Protein AF-A0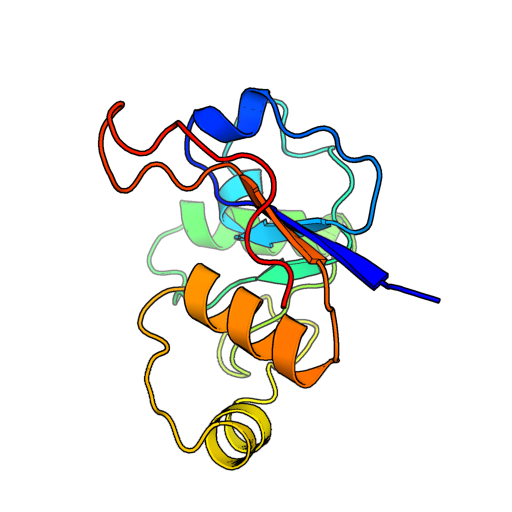A0F8ZIL7-F1 (afdb_monomer)

pLDDT: mean 86.64, std 14.34, range [32.03, 98.38]

Structure (mmCIF, N/CA/C/O backbone):
data_AF-A0A0F8ZIL7-F1
#
_entry.id   AF-A0A0F8ZIL7-F1
#
loop_
_atom_site.group_PDB
_atom_site.id
_atom_site.type_symbol
_atom_site.label_atom_id
_atom_site.label_alt_id
_atom_site.label_comp_id
_atom_site.label_asym_id
_atom_site.label_entity_id
_atom_site.label_seq_id
_atom_site.pdbx_PDB_ins_code
_atom_site.Cartn_x
_atom_site.Cartn_y
_atom_site.Cartn_z
_atom_site.occupancy
_atom_site.B_iso_or_equiv
_atom_site.auth_seq_id
_atom_site.auth_comp_id
_atom_site.auth_asym_id
_atom_site.auth_atom_id
_atom_site.pdbx_PDB_model_num
ATOM 1 N N . MET A 1 1 ? -7.788 -18.245 13.049 1.00 52.94 1 MET A N 1
ATOM 2 C CA . MET A 1 1 ? -8.270 -16.849 13.016 1.00 52.94 1 MET A CA 1
ATOM 3 C C . MET A 1 1 ? -8.317 -16.419 11.564 1.00 52.94 1 MET A C 1
ATOM 5 O O . MET A 1 1 ? -7.296 -16.554 10.899 1.00 52.94 1 MET A O 1
ATOM 9 N N . ASN A 1 2 ? -9.474 -15.980 11.066 1.00 59.09 2 ASN A N 1
ATOM 10 C CA . ASN A 1 2 ? -9.530 -15.280 9.781 1.00 59.09 2 ASN A CA 1
ATOM 11 C C . ASN A 1 2 ? -8.784 -13.954 9.949 1.00 59.09 2 ASN A C 1
ATOM 13 O O . ASN A 1 2 ? -9.025 -13.250 10.926 1.00 59.09 2 ASN A O 1
ATOM 17 N N . ARG A 1 3 ? -7.827 -13.679 9.062 1.00 82.94 3 ARG A N 1
ATOM 18 C CA . ARG A 1 3 ? -7.116 -12.401 9.022 1.00 82.94 3 ARG A CA 1
ATOM 19 C C . ARG A 1 3 ? -7.792 -11.521 7.977 1.00 82.94 3 ARG A C 1
ATOM 21 O O . ARG A 1 3 ? -7.760 -11.865 6.790 1.00 82.94 3 ARG A O 1
ATOM 28 N N . ASP A 1 4 ? -8.401 -10.442 8.446 1.00 92.88 4 ASP A N 1
ATOM 29 C CA . ASP A 1 4 ? -9.044 -9.420 7.624 1.00 92.88 4 ASP A CA 1
ATOM 30 C C . ASP A 1 4 ? -8.042 -8.291 7.382 1.00 92.88 4 ASP A C 1
ATOM 32 O O . ASP A 1 4 ? -7.344 -7.874 8.306 1.00 92.88 4 ASP A O 1
ATOM 36 N N . LEU A 1 5 ? -7.959 -7.803 6.148 1.00 96.44 5 LEU A N 1
ATOM 37 C CA . LEU A 1 5 ? -6.968 -6.806 5.751 1.00 96.44 5 LEU A CA 1
ATOM 38 C C . LEU A 1 5 ? -7.606 -5.697 4.925 1.00 96.44 5 LEU A C 1
ATOM 40 O O . LEU A 1 5 ? -8.365 -5.956 3.987 1.00 96.44 5 LEU A O 1
ATOM 44 N N . ILE A 1 6 ? -7.244 -4.459 5.240 1.00 96.50 6 ILE A N 1
ATOM 45 C CA . ILE A 1 6 ? -7.542 -3.295 4.419 1.00 96.50 6 ILE A CA 1
ATOM 46 C C . ILE A 1 6 ? -6.357 -3.016 3.496 1.00 96.50 6 ILE A C 1
ATOM 48 O O . ILE A 1 6 ? -5.223 -2.867 3.943 1.00 96.50 6 ILE A O 1
ATOM 52 N N . LEU A 1 7 ? -6.642 -2.897 2.202 1.00 97.06 7 LEU A N 1
ATOM 53 C CA . LEU A 1 7 ? -5.723 -2.376 1.199 1.00 97.06 7 LEU A CA 1
ATOM 54 C C . LEU A 1 7 ? -6.160 -0.961 0.816 1.00 97.06 7 LEU A C 1
ATOM 56 O O . LEU A 1 7 ? -7.282 -0.754 0.353 1.00 97.06 7 LEU A O 1
ATOM 60 N N . LEU A 1 8 ? -5.277 0.013 1.003 1.00 96.69 8 LEU A N 1
ATOM 61 C CA . LEU A 1 8 ? -5.601 1.430 0.897 1.00 96.69 8 LEU A CA 1
ATOM 62 C C . LEU A 1 8 ? -4.753 2.129 -0.174 1.00 96.69 8 LEU A C 1
ATOM 64 O O . LEU A 1 8 ? -3.532 2.233 -0.072 1.00 96.69 8 LEU A O 1
ATOM 68 N N . GLY A 1 9 ? -5.411 2.636 -1.211 1.00 95.38 9 GLY A N 1
ATOM 69 C CA . GLY A 1 9 ? -4.839 3.596 -2.151 1.00 95.38 9 GLY A CA 1
ATOM 70 C C . GLY A 1 9 ? -5.095 5.047 -1.732 1.00 95.38 9 GLY A C 1
ATOM 71 O O . GLY A 1 9 ? -5.690 5.330 -0.693 1.00 95.38 9 GLY A O 1
ATOM 72 N N . ALA A 1 10 ? -4.663 5.989 -2.571 1.00 94.00 10 ALA A N 1
ATOM 73 C CA . ALA A 1 10 ? -4.755 7.425 -2.296 1.00 94.00 10 ALA A CA 1
ATOM 74 C C . ALA A 1 10 ? -5.954 8.137 -2.962 1.00 94.00 10 ALA A C 1
ATOM 76 O O . ALA A 1 10 ? -6.068 9.359 -2.856 1.00 94.00 10 ALA A O 1
ATOM 77 N N . ALA A 1 11 ? -6.850 7.428 -3.658 1.00 91.38 11 ALA A N 1
ATOM 78 C CA . ALA A 1 11 ? -8.004 8.042 -4.330 1.00 91.38 11 ALA A CA 1
ATOM 79 C C . ALA A 1 11 ? -9.088 8.518 -3.329 1.00 91.38 11 ALA A C 1
ATOM 81 O O . ALA A 1 11 ? -9.073 8.076 -2.179 1.00 91.38 11 ALA A O 1
ATOM 82 N N . PRO A 1 12 ? -10.006 9.433 -3.712 1.00 90.25 12 PRO A N 1
ATOM 83 C CA . PRO A 1 12 ? -10.996 10.036 -2.810 1.00 90.25 12 PRO A CA 1
ATOM 84 C C . PRO A 1 12 ? -11.831 9.072 -1.962 1.00 90.25 12 PRO A C 1
ATOM 86 O O . PRO A 1 12 ? -12.131 9.407 -0.817 1.00 90.25 12 PRO A O 1
ATOM 89 N N . SER A 1 13 ? -12.166 7.871 -2.447 1.00 89.50 13 SER A N 1
ATOM 90 C CA . SER A 1 13 ? -12.931 6.906 -1.637 1.00 89.50 13 SER A CA 1
ATOM 91 C C . SER A 1 13 ? -12.227 6.477 -0.346 1.00 89.50 13 SER A C 1
ATOM 93 O O . SER A 1 13 ? -12.886 5.926 0.541 1.00 89.50 13 SER A O 1
ATOM 95 N N . ARG A 1 14 ? -10.927 6.781 -0.196 1.00 93.25 14 ARG A N 1
ATOM 96 C CA . ARG A 1 14 ? -10.175 6.614 1.054 1.00 93.25 14 ARG A CA 1
ATOM 97 C C . ARG A 1 14 ? -10.876 7.259 2.246 1.00 93.25 14 ARG A C 1
ATOM 99 O O . ARG A 1 14 ? -10.821 6.687 3.320 1.00 93.25 14 ARG A O 1
ATOM 106 N N . GLU A 1 15 ? -11.583 8.378 2.064 1.00 92.38 15 GLU A N 1
ATOM 107 C CA . GLU A 1 15 ? -12.223 9.136 3.155 1.00 92.38 15 GLU A CA 1
ATOM 108 C C . GLU A 1 15 ? -13.237 8.311 3.970 1.00 92.38 15 GLU A C 1
ATOM 110 O O . GLU A 1 15 ? -13.533 8.654 5.109 1.00 92.38 15 GLU A O 1
ATOM 115 N N . GLY A 1 16 ? -13.745 7.199 3.424 1.00 90.44 16 GLY A N 1
ATOM 116 C CA . GLY A 1 16 ? -14.615 6.273 4.154 1.00 90.44 16 GLY A CA 1
ATOM 117 C C . GLY A 1 16 ? -13.909 5.083 4.819 1.00 90.44 16 GLY A C 1
ATOM 118 O O . GLY A 1 16 ? -14.600 4.229 5.369 1.00 90.44 16 GLY A O 1
ATOM 119 N N . CYS A 1 17 ? -12.580 4.978 4.731 1.00 93.44 17 CYS A N 1
ATOM 120 C CA . CYS A 1 17 ? -11.814 3.849 5.262 1.00 93.44 17 CYS A CA 1
ATOM 121 C C . CYS A 1 17 ? -11.952 3.763 6.798 1.00 93.44 17 CYS A C 1
ATOM 123 O O . CYS A 1 17 ? -11.671 4.756 7.473 1.00 93.44 17 CYS A O 1
ATOM 125 N N . PRO A 1 18 ? -12.353 2.608 7.369 1.00 94.56 18 PRO A N 1
ATOM 126 C CA . PRO A 1 18 ? -12.679 2.497 8.794 1.00 94.56 18 PRO A CA 1
ATOM 127 C C . PRO A 1 18 ? -11.464 2.349 9.724 1.00 94.56 18 PRO A C 1
ATOM 129 O O . PRO A 1 18 ? -11.581 2.692 10.896 1.00 94.56 18 PRO A O 1
ATOM 132 N N . PHE A 1 19 ? -10.314 1.871 9.225 1.00 94.75 19 PHE A N 1
ATOM 133 C CA . PHE A 1 19 ? -9.114 1.587 10.036 1.00 94.75 19 PHE A CA 1
ATOM 134 C C . PHE A 1 19 ? -9.387 0.678 11.258 1.00 94.75 19 PHE A C 1
ATOM 136 O O . PHE A 1 19 ? -8.814 0.865 12.328 1.00 94.75 19 PHE A O 1
ATOM 143 N N . ASP A 1 20 ? -10.285 -0.297 11.116 1.00 95.00 20 ASP A N 1
ATOM 144 C CA . ASP A 1 20 ? -10.734 -1.207 12.182 1.00 95.00 20 ASP A CA 1
ATOM 145 C C . ASP A 1 20 ? -10.014 -2.571 12.191 1.00 95.00 20 ASP A C 1
ATOM 147 O O . ASP A 1 20 ? -10.254 -3.400 13.069 1.00 95.00 20 ASP A O 1
ATOM 151 N N . THR A 1 21 ? -9.110 -2.799 11.240 1.00 95.00 21 THR A N 1
ATOM 152 C CA . THR A 1 21 ? -8.232 -3.973 11.143 1.00 95.00 21 THR A CA 1
ATOM 153 C C . THR A 1 21 ? -6.867 -3.551 10.589 1.00 95.00 21 THR A C 1
ATOM 155 O O . THR A 1 21 ? -6.607 -2.359 10.431 1.00 95.00 21 THR A O 1
ATOM 158 N N . GLU A 1 22 ? -5.997 -4.514 10.288 1.00 96.94 22 GLU A N 1
ATOM 159 C CA . GLU A 1 22 ? -4.698 -4.286 9.652 1.00 96.94 22 GLU A CA 1
ATOM 160 C C . GLU A 1 22 ? -4.844 -3.476 8.350 1.00 96.94 22 GLU A C 1
ATOM 162 O O . GLU A 1 22 ? -5.724 -3.753 7.528 1.00 96.94 22 GLU A O 1
ATOM 167 N N . VAL A 1 23 ? -3.972 -2.486 8.152 1.00 97.88 23 VAL A N 1
ATOM 168 C CA . VAL A 1 23 ? -3.985 -1.572 7.008 1.00 97.88 23 VAL A CA 1
ATOM 169 C C . VAL A 1 23 ? -2.655 -1.606 6.276 1.00 97.88 23 VAL A C 1
ATOM 171 O O . VAL A 1 23 ? -1.614 -1.177 6.777 1.00 97.88 23 VAL A O 1
ATOM 174 N N . TRP A 1 24 ? -2.710 -2.049 5.026 1.00 98.38 24 TRP A N 1
ATOM 175 C CA . TRP A 1 24 ? -1.633 -1.891 4.062 1.00 98.38 24 TRP A CA 1
ATOM 176 C C . TRP A 1 24 ? -1.990 -0.756 3.115 1.00 98.38 24 TRP A C 1
ATOM 178 O O . TRP A 1 24 ? -3.066 -0.769 2.521 1.00 98.38 24 TRP A O 1
ATOM 188 N N . ALA A 1 25 ? -1.096 0.209 2.928 1.00 97.94 25 ALA A N 1
ATOM 189 C CA . ALA A 1 25 ? -1.359 1.367 2.083 1.00 97.94 25 ALA A CA 1
ATOM 190 C C . ALA A 1 25 ? -0.269 1.605 1.035 1.00 97.94 25 ALA A C 1
ATOM 192 O O . ALA A 1 25 ? 0.881 1.210 1.196 1.00 97.94 25 ALA A O 1
ATOM 193 N N . THR A 1 26 ? -0.606 2.298 -0.048 1.00 96.00 26 THR A N 1
ATOM 194 C CA . THR A 1 26 ? 0.406 2.859 -0.954 1.00 96.00 26 THR A CA 1
ATOM 195 C C . THR A 1 26 ? 1.150 3.994 -0.250 1.00 96.00 26 THR A C 1
ATOM 197 O O . THR A 1 26 ? 0.494 4.857 0.332 1.00 96.00 26 THR A O 1
ATOM 200 N N . ILE A 1 27 ? 2.481 4.083 -0.363 1.00 95.19 27 ILE A N 1
ATOM 201 C CA . ILE A 1 27 ? 3.273 5.136 0.313 1.00 95.19 27 ILE A CA 1
ATOM 202 C C . ILE A 1 27 ? 2.833 6.566 -0.049 1.00 95.19 27 ILE A C 1
ATOM 204 O O . ILE A 1 27 ? 2.975 7.507 0.730 1.00 95.19 27 ILE A O 1
ATOM 208 N N . THR A 1 28 ? 2.234 6.744 -1.227 1.00 93.12 28 THR A N 1
ATOM 209 C CA . THR A 1 28 ? 1.705 8.028 -1.699 1.00 93.12 28 THR A CA 1
ATOM 210 C C . THR A 1 28 ? 0.570 8.581 -0.835 1.00 93.12 28 THR A C 1
ATOM 212 O O . THR A 1 28 ? 0.297 9.779 -0.926 1.00 93.12 28 THR A O 1
ATOM 215 N N . ILE A 1 29 ? -0.038 7.770 0.042 1.00 95.31 29 ILE A N 1
ATOM 216 C CA . ILE A 1 29 ? -1.040 8.220 1.018 1.00 95.31 29 ILE A CA 1
ATOM 217 C C . ILE A 1 29 ? -0.488 9.310 1.945 1.00 95.31 29 ILE A C 1
ATOM 219 O O . ILE A 1 29 ? -1.216 10.224 2.320 1.00 95.31 29 ILE A O 1
ATOM 223 N N . LEU A 1 30 ? 0.823 9.298 2.215 1.00 95.00 30 LEU A N 1
ATOM 224 C CA . LEU A 1 30 ? 1.504 10.307 3.031 1.00 95.00 30 LEU A CA 1
ATOM 225 C C . LEU A 1 30 ? 1.553 11.698 2.373 1.00 95.00 30 LEU A C 1
ATOM 227 O O . LEU A 1 30 ? 2.022 12.653 2.978 1.00 95.00 30 LEU A O 1
ATOM 231 N N . ARG A 1 31 ? 1.090 11.840 1.124 1.00 92.31 31 ARG A N 1
ATOM 232 C CA . ARG A 1 31 ? 0.930 13.146 0.454 1.00 92.31 31 ARG A CA 1
ATOM 233 C C . ARG A 1 31 ? -0.451 13.746 0.661 1.00 92.31 31 ARG A C 1
ATOM 235 O O . ARG A 1 31 ? -0.678 14.890 0.257 1.00 92.31 31 ARG A O 1
ATOM 242 N N . CYS A 1 32 ? -1.394 12.957 1.163 1.00 92.75 32 CYS A N 1
ATOM 243 C CA . CYS A 1 32 ? -2.755 13.396 1.389 1.00 92.75 32 CYS A CA 1
ATOM 244 C C . CYS A 1 32 ? -2.811 14.141 2.723 1.00 92.75 32 CYS A C 1
ATOM 246 O O . CYS A 1 32 ? -2.554 13.566 3.773 1.00 92.75 32 CYS A O 1
ATOM 248 N N . LYS A 1 33 ? -3.182 15.422 2.675 1.00 92.94 33 LYS A N 1
ATOM 249 C CA . LYS A 1 33 ? -3.309 16.259 3.870 1.00 92.94 33 LYS A CA 1
ATOM 250 C C . LYS A 1 33 ? -4.275 15.630 4.880 1.00 92.94 33 LYS A C 1
ATOM 252 O O . LYS A 1 33 ? -5.426 15.373 4.531 1.00 92.94 33 LYS A O 1
ATOM 257 N N . GLY A 1 34 ? -3.831 15.449 6.119 1.00 94.06 34 GLY A N 1
ATOM 258 C CA . GLY A 1 34 ? -4.598 14.833 7.209 1.00 94.06 34 GLY A CA 1
ATOM 259 C C . GLY A 1 34 ? -4.513 13.302 7.261 1.00 94.06 34 GLY A C 1
ATOM 260 O O . GLY A 1 34 ? -5.187 12.684 8.088 1.00 94.06 34 GLY A O 1
ATOM 261 N N . TRP A 1 35 ? -3.710 12.691 6.389 1.00 95.62 35 TRP A N 1
ATOM 262 C CA . TRP A 1 35 ? -3.496 11.242 6.321 1.00 95.62 35 TRP A CA 1
ATOM 263 C C . TRP A 1 35 ? -2.103 10.827 6.793 1.00 95.62 35 TRP A C 1
ATOM 265 O O . TRP A 1 35 ? -1.834 9.638 6.943 1.00 95.62 35 TRP A O 1
ATOM 275 N N . GLU A 1 36 ? -1.220 11.785 7.049 1.00 93.12 36 GLU A N 1
ATOM 276 C CA . GLU A 1 36 ? 0.180 11.541 7.375 1.00 93.12 36 GLU A CA 1
ATOM 277 C C . GLU A 1 36 ? 0.359 10.870 8.746 1.00 93.12 36 GLU A C 1
ATOM 279 O O . GLU A 1 36 ? 1.326 10.137 8.939 1.00 93.12 36 GLU A O 1
ATOM 284 N N . ASP A 1 37 ? -0.592 11.079 9.664 1.00 92.19 37 ASP A N 1
ATOM 285 C CA . ASP A 1 37 ? -0.549 10.588 11.050 1.00 92.19 37 ASP A CA 1
ATOM 286 C C . ASP A 1 37 ? -1.558 9.454 11.327 1.00 92.19 37 ASP A C 1
ATOM 288 O O . ASP A 1 37 ? -1.843 9.122 12.479 1.00 92.19 37 ASP A O 1
ATOM 292 N N . LYS A 1 38 ? -2.153 8.867 10.280 1.00 95.81 38 LYS A N 1
ATOM 293 C CA . LYS A 1 38 ? -3.005 7.676 10.428 1.00 95.81 38 LYS A CA 1
ATOM 294 C C . LYS A 1 38 ? -2.152 6.436 10.712 1.00 95.81 38 LYS A C 1
ATOM 296 O O . LYS A 1 38 ? -0.968 6.393 10.391 1.00 95.81 38 LYS A O 1
ATOM 301 N N . HIS A 1 39 ? -2.777 5.417 11.304 1.00 95.31 39 HIS A N 1
ATOM 302 C CA . HIS A 1 39 ? -2.127 4.129 11.545 1.00 95.31 39 HIS A CA 1
ATOM 303 C C . HIS A 1 39 ? -2.006 3.333 10.244 1.00 95.31 39 HIS A C 1
ATOM 305 O O . HIS A 1 39 ? -3.001 3.140 9.544 1.00 95.31 39 HIS A O 1
ATOM 311 N N . TYR A 1 40 ? -0.798 2.851 9.955 1.00 97.69 40 TYR A N 1
ATOM 312 C CA . TYR A 1 40 ? -0.503 1.970 8.829 1.00 97.69 40 TYR A CA 1
ATOM 313 C C . TYR A 1 40 ? 0.398 0.840 9.313 1.00 97.69 40 TYR A C 1
ATOM 315 O O . TYR A 1 40 ? 1.460 1.097 9.877 1.00 97.69 40 TYR A O 1
ATOM 323 N N . ASP A 1 41 ? 0.004 -0.401 9.053 1.00 97.88 41 ASP A N 1
ATOM 324 C CA . ASP A 1 41 ? 0.822 -1.564 9.392 1.00 97.88 41 ASP A CA 1
ATOM 325 C C . ASP A 1 41 ? 1.932 -1.767 8.359 1.00 97.88 41 ASP A C 1
ATOM 327 O O . ASP A 1 41 ? 3.044 -2.151 8.715 1.00 97.88 41 ASP A O 1
ATOM 331 N N . LYS A 1 42 ? 1.650 -1.475 7.080 1.00 98.00 42 LYS A N 1
ATOM 332 C CA . LYS A 1 42 ? 2.643 -1.485 5.996 1.00 98.00 42 LYS A CA 1
ATOM 333 C C . LYS A 1 42 ? 2.357 -0.413 4.957 1.00 98.00 42 LYS A C 1
ATOM 335 O O . LYS A 1 42 ? 1.216 -0.230 4.532 1.00 98.00 42 LYS A O 1
ATOM 340 N N . LEU A 1 43 ? 3.410 0.228 4.475 1.00 97.94 43 LEU A N 1
ATOM 341 C CA . LEU A 1 43 ? 3.397 1.063 3.282 1.00 97.94 43 LEU A CA 1
ATOM 342 C C . LEU A 1 43 ? 4.041 0.309 2.123 1.00 97.94 43 LEU A C 1
ATOM 344 O O . LEU A 1 43 ? 4.975 -0.454 2.325 1.00 97.94 43 LEU A O 1
ATOM 348 N N . PHE A 1 44 ? 3.560 0.521 0.904 1.00 97.06 44 PHE A N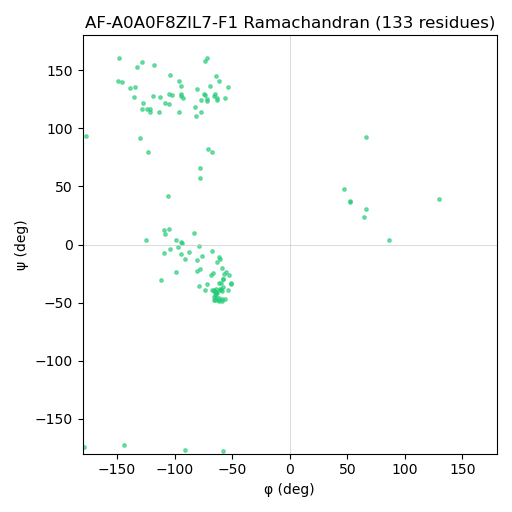 1
ATOM 349 C CA . PHE A 1 44 ? 4.105 -0.112 -0.291 1.00 97.06 44 PHE A CA 1
ATOM 350 C C . PHE A 1 44 ? 4.641 0.933 -1.258 1.00 97.06 44 PHE A C 1
ATOM 352 O O . PHE A 1 44 ? 3.915 1.861 -1.641 1.00 97.06 44 PHE A O 1
ATOM 359 N N . ASN A 1 45 ? 5.888 0.739 -1.683 1.00 93.75 45 ASN A N 1
ATOM 360 C CA . ASN A 1 45 ? 6.535 1.535 -2.714 1.00 93.75 45 ASN A CA 1
ATOM 361 C C . ASN A 1 45 ? 7.114 0.632 -3.812 1.00 93.75 45 ASN A C 1
ATOM 363 O O . ASN A 1 45 ? 7.946 -0.232 -3.550 1.00 93.75 45 ASN A O 1
ATOM 367 N N . PHE A 1 46 ? 6.671 0.843 -5.049 1.00 90.06 46 PHE A N 1
ATOM 368 C CA . PHE A 1 46 ? 7.212 0.189 -6.249 1.00 90.06 46 PHE A CA 1
ATOM 369 C C . PHE A 1 46 ? 7.656 1.199 -7.303 1.00 90.06 46 PHE A C 1
ATOM 371 O O . PHE A 1 46 ? 8.047 0.810 -8.404 1.00 90.06 46 PHE A O 1
ATOM 378 N N . ASP A 1 47 ? 7.581 2.484 -6.970 1.00 82.94 47 ASP A N 1
ATOM 379 C CA . ASP A 1 47 ? 7.971 3.556 -7.857 1.00 82.94 47 ASP A CA 1
ATOM 380 C C . ASP A 1 47 ? 9.408 3.970 -7.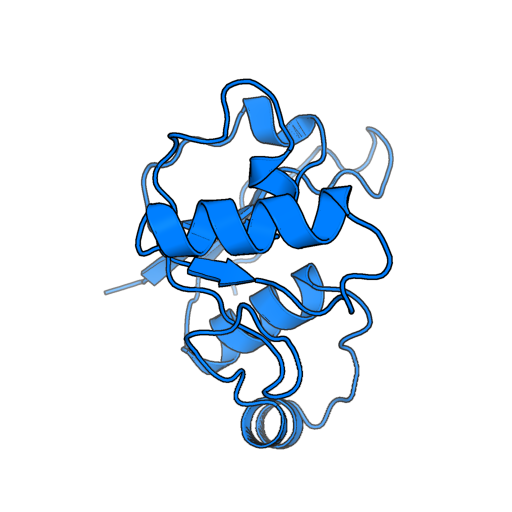541 1.00 82.94 47 ASP A C 1
ATOM 382 O O . ASP A 1 47 ? 9.839 4.042 -6.388 1.00 82.94 47 ASP A O 1
ATOM 386 N N . ASP A 1 48 ? 10.160 4.260 -8.595 1.00 73.31 48 ASP A N 1
ATOM 387 C CA . ASP A 1 48 ? 11.426 4.964 -8.457 1.00 73.31 48 ASP A CA 1
ATOM 388 C C . ASP A 1 48 ? 11.118 6.438 -8.150 1.00 73.31 48 ASP A C 1
ATOM 390 O O . ASP A 1 48 ? 10.316 7.068 -8.849 1.00 73.31 48 ASP A O 1
ATOM 394 N N . PHE A 1 49 ? 11.719 6.991 -7.096 1.00 71.56 49 PHE A N 1
ATOM 395 C CA . PHE A 1 49 ? 11.503 8.374 -6.675 1.00 71.56 49 PHE A CA 1
ATOM 396 C C . PHE A 1 49 ? 12.151 9.353 -7.653 1.00 71.56 49 PHE A C 1
ATOM 398 O O . PHE A 1 49 ? 13.253 9.863 -7.444 1.00 71.56 49 PHE A O 1
ATOM 405 N N . ARG A 1 50 ? 11.432 9.632 -8.740 1.00 71.12 50 ARG A N 1
ATOM 406 C CA . ARG A 1 50 ? 11.884 10.517 -9.816 1.00 71.12 50 ARG A CA 1
ATOM 407 C C . ARG A 1 50 ? 11.761 11.994 -9.458 1.00 71.12 50 ARG A C 1
ATOM 409 O O . ARG A 1 50 ? 12.448 12.811 -10.066 1.00 71.12 50 ARG A O 1
ATOM 416 N N . SER A 1 51 ? 10.911 12.349 -8.493 1.00 78.50 51 SER A N 1
ATOM 417 C CA . SER A 1 51 ? 10.754 13.726 -8.018 1.00 78.50 51 SER A CA 1
ATOM 418 C C . SER A 1 51 ? 11.115 13.891 -6.542 1.00 78.50 51 SER A C 1
ATOM 420 O O . SER A 1 51 ? 10.984 12.971 -5.736 1.00 78.50 51 SER A O 1
ATOM 422 N N . GLU A 1 52 ? 11.512 15.109 -6.166 1.00 82.44 52 GLU A N 1
ATOM 423 C CA . GLU A 1 52 ? 11.782 15.473 -4.767 1.00 82.44 52 GLU A CA 1
ATOM 424 C C . GLU A 1 52 ? 10.560 15.242 -3.869 1.00 82.44 52 GLU A C 1
ATOM 426 O O . GLU A 1 52 ? 10.672 14.759 -2.747 1.00 82.44 52 GLU A O 1
ATOM 431 N N . ARG A 1 53 ? 9.359 15.493 -4.403 1.00 78.88 53 ARG A N 1
ATOM 432 C CA . ARG A 1 53 ? 8.102 15.203 -3.709 1.00 78.88 53 ARG A CA 1
ATOM 433 C C . A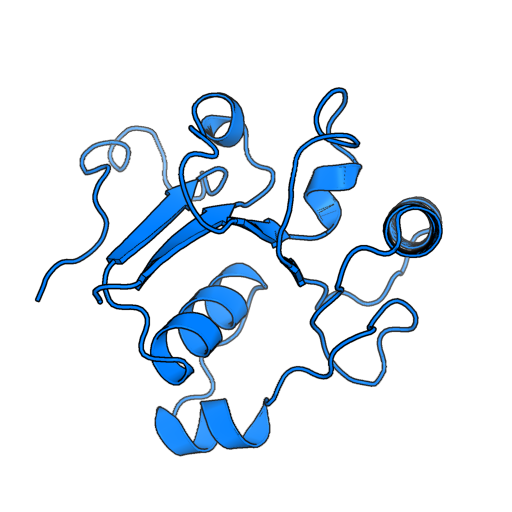RG A 1 53 ? 7.936 13.712 -3.414 1.00 78.88 53 ARG A C 1
ATOM 435 O O . ARG A 1 53 ? 7.328 13.359 -2.406 1.00 78.88 53 ARG A O 1
ATOM 442 N N . ASP A 1 54 ? 8.445 12.840 -4.283 1.00 79.38 54 ASP A N 1
ATOM 443 C CA . ASP A 1 54 ? 8.427 11.404 -4.026 1.00 79.38 54 ASP A CA 1
ATOM 444 C C . ASP A 1 54 ? 9.457 11.013 -2.961 1.00 79.38 54 ASP A C 1
ATOM 446 O O . ASP A 1 54 ? 9.142 10.244 -2.061 1.00 79.38 54 ASP A O 1
ATOM 450 N N . ARG A 1 55 ? 10.642 11.627 -2.968 1.00 85.00 55 ARG A N 1
ATOM 451 C CA . ARG A 1 55 ? 11.649 11.392 -1.922 1.00 85.00 55 ARG A CA 1
ATOM 452 C C . ARG A 1 55 ? 11.158 11.775 -0.529 1.00 85.00 55 ARG A C 1
ATOM 454 O O . ARG A 1 55 ? 11.409 11.047 0.428 1.00 85.00 55 ARG A O 1
ATOM 461 N N . GLN A 1 56 ? 10.412 12.874 -0.421 1.00 89.25 56 GLN A N 1
ATOM 462 C CA . GLN A 1 56 ? 9.863 13.340 0.854 1.00 89.25 56 GLN A CA 1
ATOM 463 C C . GLN A 1 56 ? 8.939 12.316 1.524 1.00 89.25 56 GLN A C 1
ATOM 465 O O . GLN A 1 56 ? 8.933 12.238 2.750 1.00 89.25 56 GLN A O 1
ATOM 470 N N . VAL A 1 57 ? 8.191 11.498 0.767 1.00 91.31 57 VAL A N 1
ATOM 471 C CA . VAL A 1 57 ? 7.359 10.452 1.393 1.00 91.31 57 VAL A CA 1
ATOM 472 C C . VAL A 1 57 ? 8.179 9.305 1.967 1.00 91.31 57 VAL A C 1
ATOM 474 O O . VAL A 1 57 ? 7.819 8.800 3.026 1.00 91.31 57 VAL A O 1
ATOM 477 N N . GLY A 1 58 ? 9.302 8.952 1.337 1.00 91.44 58 GLY A N 1
ATOM 478 C CA . GLY A 1 58 ? 10.249 7.988 1.899 1.00 91.44 58 GLY A CA 1
ATOM 479 C C . GLY A 1 58 ? 10.872 8.495 3.202 1.00 91.44 58 GLY A C 1
ATOM 480 O O . GLY A 1 58 ? 10.892 7.779 4.199 1.00 91.44 58 GLY A O 1
ATOM 481 N N . VAL A 1 59 ? 11.297 9.765 3.232 1.00 92.06 59 VAL A N 1
ATOM 482 C CA . VAL A 1 59 ? 11.813 10.409 4.458 1.00 92.06 59 VAL A CA 1
ATOM 483 C C . VAL A 1 59 ? 10.761 10.394 5.566 1.00 92.06 59 VAL A C 1
ATOM 485 O O . VAL A 1 59 ? 11.048 9.940 6.669 1.00 92.06 59 VAL A O 1
ATOM 488 N N . MET A 1 60 ? 9.524 10.796 5.259 1.00 93.75 60 MET A N 1
ATOM 489 C CA . MET A 1 60 ? 8.417 10.769 6.217 1.00 93.75 60 MET A CA 1
ATOM 490 C C . MET A 1 60 ? 8.141 9.367 6.774 1.00 93.75 60 MET A C 1
ATOM 492 O O . MET A 1 60 ? 7.842 9.235 7.960 1.00 93.75 60 MET A O 1
ATOM 496 N N . ALA A 1 61 ? 8.210 8.326 5.939 1.00 94.56 61 ALA A N 1
ATOM 497 C CA . ALA A 1 61 ? 8.036 6.949 6.392 1.00 94.56 61 ALA A CA 1
ATOM 498 C C . ALA A 1 61 ? 9.164 6.526 7.349 1.00 94.56 61 ALA A C 1
ATOM 500 O O . ALA A 1 61 ? 8.888 5.954 8.404 1.00 94.56 61 ALA A O 1
ATOM 501 N N . HIS A 1 62 ? 10.416 6.875 7.034 1.00 92.56 62 HIS A N 1
ATOM 502 C CA . HIS A 1 62 ? 11.569 6.590 7.891 1.00 92.56 62 HIS A CA 1
ATOM 503 C C . HIS A 1 62 ? 11.530 7.320 9.231 1.00 92.56 62 HIS A C 1
ATOM 505 O O . HIS A 1 62 ? 11.724 6.688 10.265 1.00 92.56 62 HIS A O 1
ATOM 511 N N . GLU A 1 63 ? 11.257 8.626 9.236 1.00 93.94 63 GLU A N 1
ATOM 512 C CA . GLU A 1 63 ? 11.174 9.426 10.468 1.00 93.94 63 GLU A CA 1
ATOM 513 C C . GLU A 1 63 ? 10.114 8.881 11.434 1.00 93.94 63 GLU A C 1
ATOM 515 O O . GLU A 1 63 ? 10.257 8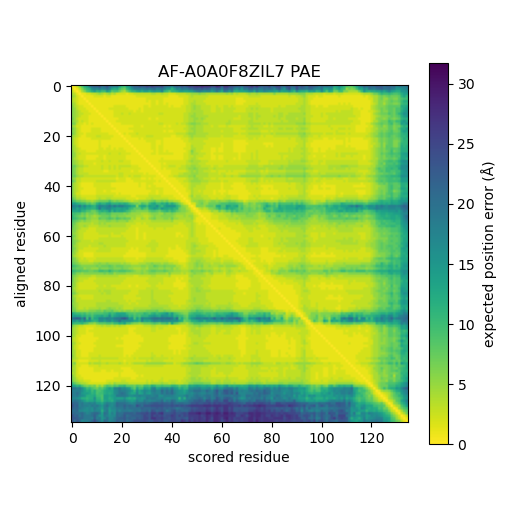.977 12.653 1.00 93.94 63 GLU A O 1
ATOM 520 N N . ARG A 1 64 ? 9.068 8.257 10.885 1.00 92.50 64 ARG A N 1
ATOM 521 C CA . ARG A 1 64 ? 7.971 7.635 11.630 1.00 92.50 64 ARG A CA 1
ATOM 522 C C . ARG A 1 64 ? 8.172 6.141 11.908 1.00 92.50 64 ARG A C 1
ATOM 524 O O . ARG A 1 64 ? 7.300 5.534 12.521 1.00 92.50 64 ARG A O 1
ATOM 531 N N . ASN A 1 65 ? 9.296 5.548 11.497 1.00 94.31 65 ASN A N 1
ATOM 532 C CA . ASN A 1 65 ? 9.573 4.109 11.599 1.00 94.31 65 ASN A CA 1
ATOM 533 C C . ASN A 1 65 ? 8.458 3.225 11.004 1.00 94.31 65 ASN A C 1
ATOM 535 O O . ASN A 1 65 ? 8.134 2.170 11.550 1.00 94.31 65 ASN A O 1
ATOM 539 N N . LEU A 1 66 ? 7.854 3.661 9.896 1.00 95.69 66 LEU A N 1
ATOM 540 C CA . LEU A 1 66 ? 6.813 2.898 9.213 1.00 95.69 66 LEU A CA 1
ATOM 541 C C . LEU A 1 66 ? 7.446 1.813 8.331 1.00 95.69 66 LEU A C 1
ATOM 543 O O . LEU A 1 66 ? 8.370 2.125 7.574 1.00 95.69 66 LEU A O 1
ATOM 547 N N . PRO A 1 67 ? 6.952 0.562 8.368 1.00 96.94 67 PRO A N 1
ATOM 548 C CA . PRO A 1 67 ? 7.419 -0.474 7.460 1.00 96.94 67 PRO A CA 1
ATOM 549 C C . PRO A 1 67 ? 7.101 -0.116 6.009 1.00 96.94 67 PRO A C 1
ATOM 551 O O . PRO A 1 67 ? 5.941 0.110 5.660 1.00 96.94 67 PRO A O 1
ATOM 554 N N . VAL A 1 68 ? 8.120 -0.094 5.152 1.00 97.00 68 VAL A N 1
ATOM 555 C CA . VAL A 1 68 ? 7.980 0.127 3.712 1.00 97.00 68 VAL A CA 1
ATOM 556 C C . VAL A 1 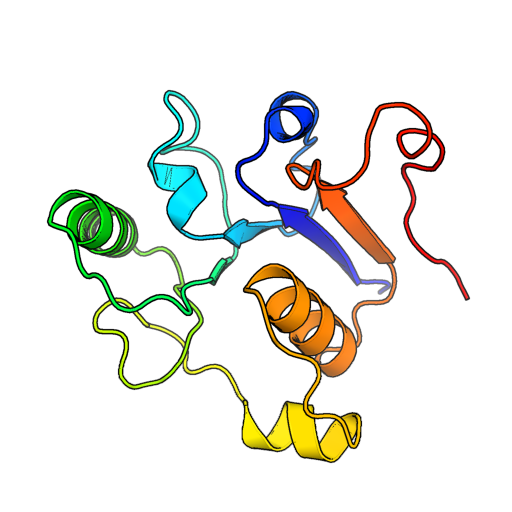68 ? 8.373 -1.141 2.968 1.00 97.00 68 VAL A C 1
ATOM 558 O O . VAL A 1 68 ? 9.534 -1.556 2.972 1.00 97.00 68 VAL A O 1
ATOM 561 N N . VAL A 1 69 ? 7.393 -1.745 2.308 1.00 97.50 69 VAL A N 1
ATOM 562 C CA . VAL A 1 69 ? 7.537 -2.941 1.491 1.00 97.50 69 VAL A CA 1
ATOM 563 C C . VAL A 1 69 ? 7.753 -2.554 0.034 1.00 97.50 69 VAL A C 1
ATOM 565 O O . VAL A 1 69 ? 6.966 -1.803 -0.545 1.00 97.50 69 VAL A O 1
ATOM 568 N N . GLY A 1 70 ? 8.777 -3.116 -0.598 1.00 95.12 70 GLY A N 1
ATOM 569 C CA . GLY A 1 70 ? 9.034 -2.843 -2.007 1.00 95.12 70 GLY A CA 1
ATOM 570 C C . GLY A 1 70 ? 10.227 -3.593 -2.586 1.00 95.12 70 GLY A C 1
ATOM 571 O O . GLY A 1 70 ? 10.816 -4.458 -1.931 1.00 95.12 70 GLY A O 1
ATOM 572 N N . PRO A 1 71 ? 10.600 -3.301 -3.838 1.00 91.62 71 PRO A N 1
ATOM 573 C CA . PRO A 1 71 ? 11.805 -3.840 -4.447 1.00 91.62 71 PRO A CA 1
ATOM 574 C C . PRO A 1 71 ? 13.066 -3.358 -3.722 1.00 91.62 71 PRO A C 1
ATOM 576 O O . PRO A 1 71 ? 13.166 -2.202 -3.328 1.00 91.62 71 PRO A O 1
ATOM 579 N N . LYS A 1 72 ? 14.091 -4.214 -3.642 1.00 89.19 72 LYS A N 1
ATOM 580 C CA . LYS A 1 72 ? 15.365 -3.911 -2.956 1.00 89.19 72 LYS A CA 1
ATOM 581 C C . LYS A 1 72 ? 16.077 -2.640 -3.456 1.00 89.19 72 LYS A C 1
ATOM 583 O O . LYS A 1 72 ? 16.910 -2.093 -2.744 1.00 89.19 72 LYS A O 1
ATOM 588 N N . PHE A 1 73 ? 15.817 -2.209 -4.689 1.00 83.88 73 PHE A N 1
ATOM 589 C CA . PHE A 1 73 ? 16.458 -1.024 -5.265 1.00 83.88 73 PHE A CA 1
ATOM 590 C C . PHE A 1 73 ? 15.812 0.300 -4.821 1.00 83.88 73 PHE A C 1
ATOM 592 O O . PHE A 1 73 ? 16.409 1.351 -5.039 1.00 83.88 73 PHE A O 1
ATOM 599 N N . CYS A 1 74 ? 14.621 0.271 -4.217 1.00 84.12 74 CYS A N 1
ATOM 600 C CA . CYS A 1 74 ? 13.983 1.460 -3.661 1.00 84.12 74 CYS A CA 1
ATOM 601 C C . CYS A 1 74 ? 14.657 1.815 -2.328 1.00 84.12 74 CYS A C 1
ATOM 603 O O . CYS A 1 74 ? 14.765 0.979 -1.434 1.00 84.12 74 CYS A O 1
ATOM 605 N N . MET A 1 75 ? 15.147 3.051 -2.207 1.00 82.12 75 MET A N 1
ATOM 606 C CA . MET A 1 75 ? 15.969 3.485 -1.066 1.00 82.12 75 MET A CA 1
ATOM 607 C C . MET A 1 75 ? 15.217 3.521 0.267 1.00 82.12 75 MET A C 1
ATOM 609 O O . MET A 1 75 ? 15.846 3.452 1.317 1.00 82.12 75 MET A O 1
ATOM 613 N N . ASP A 1 76 ? 13.896 3.658 0.217 1.00 87.75 76 ASP A N 1
ATOM 614 C CA . ASP A 1 76 ? 13.008 3.769 1.369 1.00 87.75 76 ASP A CA 1
ATOM 615 C C . ASP A 1 76 ? 12.530 2.425 1.921 1.00 87.75 76 ASP A C 1
ATOM 617 O O . ASP A 1 76 ? 11.883 2.374 2.964 1.00 87.75 76 ASP A O 1
ATOM 621 N N . VAL A 1 77 ? 12.847 1.329 1.231 1.00 91.88 77 VAL A N 1
ATOM 622 C CA . VAL A 1 77 ? 12.362 -0.004 1.576 1.00 91.88 77 VAL A CA 1
ATOM 623 C C . VAL A 1 77 ? 13.036 -0.526 2.839 1.00 91.88 77 VAL A C 1
ATOM 625 O O . VAL A 1 77 ? 14.255 -0.690 2.903 1.00 91.88 77 VAL A O 1
ATOM 628 N N . THR A 1 78 ? 12.214 -0.870 3.827 1.00 95.25 78 THR A N 1
ATOM 629 C CA . THR A 1 78 ? 12.629 -1.569 5.051 1.00 95.25 78 THR A CA 1
ATOM 630 C C . THR A 1 78 ? 12.355 -3.071 4.966 1.00 95.25 78 THR A C 1
ATOM 632 O O . THR A 1 78 ? 13.008 -3.857 5.648 1.00 95.25 78 THR A O 1
ATOM 635 N N . GLU A 1 79 ? 11.410 -3.485 4.116 1.00 96.25 79 GLU A N 1
ATOM 636 C CA . GLU A 1 79 ? 11.013 -4.876 3.899 1.00 96.25 79 GLU A CA 1
ATOM 637 C C . GLU A 1 79 ? 11.039 -5.227 2.407 1.00 96.25 79 GLU A C 1
ATOM 639 O O . GLU A 1 79 ? 10.276 -4.704 1.597 1.00 96.25 79 GLU A O 1
ATOM 644 N N . ILE A 1 80 ? 11.907 -6.158 2.013 1.00 96.44 80 ILE A N 1
ATOM 645 C CA . ILE A 1 80 ? 11.996 -6.560 0.606 1.00 96.44 80 ILE A CA 1
ATOM 646 C C . ILE A 1 80 ? 10.758 -7.383 0.234 1.00 96.44 80 ILE A C 1
ATOM 648 O O . ILE A 1 80 ? 10.471 -8.409 0.850 1.00 96.44 80 ILE A O 1
ATOM 652 N N . TYR A 1 81 ? 10.053 -6.959 -0.814 1.00 96.06 81 TYR A N 1
ATOM 653 C CA . TYR A 1 81 ? 8.926 -7.702 -1.361 1.00 96.06 81 TYR A CA 1
ATOM 654 C C . TYR A 1 81 ? 9.397 -9.055 -1.938 1.00 96.06 81 TYR A C 1
ATOM 656 O O . TYR A 1 81 ? 10.320 -9.065 -2.763 1.00 96.06 81 TYR A O 1
ATOM 664 N N . PRO A 1 82 ? 8.763 -10.190 -1.578 1.00 95.75 82 PRO A N 1
ATOM 665 C CA . PRO A 1 82 ? 9.160 -11.531 -2.017 1.00 95.75 82 PRO A CA 1
ATOM 666 C C . PRO A 1 82 ? 8.688 -11.812 -3.453 1.00 95.75 82 PRO A C 1
ATOM 668 O O . PRO A 1 82 ? 7.792 -12.614 -3.710 1.00 95.75 82 PRO A O 1
ATOM 671 N N . MET A 1 83 ? 9.252 -11.070 -4.409 1.00 92.75 83 MET A N 1
ATOM 672 C CA . MET A 1 83 ? 8.819 -11.058 -5.808 1.00 92.75 83 MET A CA 1
ATOM 673 C C . MET A 1 83 ? 8.847 -12.457 -6.424 1.00 92.75 83 MET A C 1
ATOM 675 O O . MET A 1 83 ? 7.897 -12.870 -7.084 1.00 92.75 83 MET A O 1
ATOM 679 N N . ARG A 1 84 ? 9.947 -13.181 -6.208 1.00 92.25 84 ARG A N 1
ATOM 680 C CA . ARG A 1 84 ? 10.170 -14.491 -6.813 1.00 92.25 84 ARG A CA 1
ATOM 681 C C . ARG A 1 84 ? 9.160 -15.505 -6.286 1.00 92.25 84 ARG A C 1
ATOM 683 O O . ARG A 1 84 ? 8.534 -16.199 -7.075 1.00 92.25 84 ARG A O 1
ATOM 690 N N . GLU A 1 85 ? 8.973 -15.545 -4.975 1.00 94.88 85 GLU A N 1
ATOM 691 C CA . GLU A 1 85 ? 8.084 -16.476 -4.291 1.00 94.88 85 GLU A CA 1
ATOM 692 C C . GLU A 1 85 ? 6.618 -16.222 -4.657 1.00 94.88 85 GLU A C 1
ATOM 694 O O . GLU A 1 85 ? 5.858 -17.162 -4.879 1.00 94.88 85 GLU A O 1
ATOM 699 N N . VAL A 1 86 ? 6.221 -14.950 -4.768 1.00 93.31 86 VAL A N 1
ATOM 700 C CA . VAL A 1 86 ? 4.871 -14.569 -5.203 1.00 93.31 86 VAL A CA 1
ATOM 701 C C . VAL A 1 86 ? 4.630 -14.982 -6.660 1.00 93.31 86 VAL A C 1
ATOM 703 O O . VAL A 1 86 ? 3.589 -15.569 -6.951 1.00 93.31 86 VAL A O 1
ATOM 706 N N . ILE A 1 87 ? 5.585 -14.736 -7.566 1.00 91.31 87 ILE A N 1
ATOM 707 C CA . ILE A 1 87 ? 5.481 -15.161 -8.974 1.00 91.31 87 ILE A CA 1
ATOM 708 C C . ILE A 1 87 ? 5.388 -16.688 -9.072 1.00 91.31 87 ILE A C 1
ATOM 710 O O . ILE A 1 87 ? 4.486 -17.194 -9.735 1.00 91.31 87 ILE A O 1
ATOM 714 N N . GLU A 1 88 ? 6.270 -17.421 -8.385 1.00 93.00 88 GLU A N 1
ATOM 715 C CA . GLU A 1 88 ? 6.270 -18.890 -8.368 1.00 93.00 88 GLU A CA 1
ATOM 716 C C . GLU A 1 88 ? 4.956 -19.452 -7.794 1.00 93.00 88 GLU A C 1
ATOM 718 O O . GLU A 1 88 ? 4.431 -20.442 -8.302 1.00 93.00 88 GLU A O 1
ATOM 723 N N . ARG A 1 89 ? 4.378 -18.814 -6.764 1.00 92.31 89 ARG A N 1
ATOM 724 C CA . ARG A 1 89 ? 3.133 -19.273 -6.124 1.00 92.31 89 ARG A CA 1
ATOM 725 C C . ARG A 1 89 ? 1.908 -19.167 -7.029 1.00 92.31 89 ARG A C 1
ATOM 727 O O . ARG A 1 89 ? 1.021 -20.023 -6.924 1.00 92.31 89 ARG A O 1
ATOM 734 N N . PHE A 1 90 ? 1.820 -18.092 -7.809 1.00 90.38 90 PHE A N 1
ATOM 735 C CA . PHE A 1 90 ? 0.647 -17.764 -8.626 1.00 90.38 90 PHE A CA 1
ATOM 736 C C . PHE A 1 90 ? 0.836 -18.046 -10.116 1.00 90.38 90 PHE A C 1
ATOM 738 O O . PHE A 1 90 ? -0.117 -17.848 -10.865 1.00 90.38 90 PHE A O 1
ATOM 745 N N . ASP A 1 91 ? 2.032 -18.479 -10.530 1.00 89.12 91 ASP A N 1
ATOM 746 C CA . ASP A 1 91 ? 2.410 -18.707 -11.931 1.00 89.12 91 ASP A CA 1
ATOM 747 C C . ASP A 1 91 ? 2.011 -17.521 -12.830 1.00 89.12 91 ASP A C 1
ATOM 749 O O . ASP A 1 91 ? 1.322 -17.642 -13.843 1.00 89.12 91 ASP A O 1
ATOM 753 N N . SER A 1 92 ? 2.344 -16.313 -12.366 1.00 82.38 92 SER A N 1
ATOM 754 C CA . SER A 1 92 ? 1.796 -15.072 -12.909 1.00 82.38 92 SER A CA 1
ATOM 755 C C . SER A 1 92 ? 2.780 -13.912 -12.811 1.00 82.38 92 SER A C 1
ATOM 757 O O . SER A 1 92 ? 3.455 -13.725 -11.801 1.00 82.38 92 SER A O 1
ATOM 759 N N . LEU A 1 93 ? 2.798 -13.086 -13.862 1.00 70.00 93 LEU A N 1
ATOM 760 C CA . LEU A 1 93 ? 3.545 -11.825 -13.945 1.00 70.00 93 LEU A CA 1
ATOM 761 C C . LEU A 1 93 ? 2.626 -10.590 -13.814 1.00 70.00 93 LEU A C 1
ATOM 763 O O . LEU A 1 93 ? 3.026 -9.476 -14.158 1.00 70.00 93 LEU A O 1
ATOM 767 N N . PHE A 1 94 ? 1.371 -10.765 -13.378 1.00 61.03 94 PHE A N 1
ATOM 768 C CA . PHE A 1 94 ? 0.338 -9.718 -13.379 1.00 61.03 94 PHE A CA 1
ATOM 769 C C . PHE A 1 94 ? 0.470 -8.704 -12.229 1.00 61.03 94 PHE A C 1
ATOM 771 O O . PHE A 1 94 ? -0.481 -8.457 -11.491 1.00 61.03 94 PHE A O 1
ATOM 778 N N . PHE A 1 95 ? 1.619 -8.038 -12.112 1.00 71.75 95 PHE A N 1
ATOM 779 C CA . PHE A 1 95 ? 1.812 -6.959 -11.141 1.00 71.75 95 PHE A CA 1
ATOM 780 C C . PHE A 1 95 ? 2.246 -5.664 -11.831 1.00 71.75 95 PHE A C 1
ATOM 782 O O . PHE A 1 95 ? 3.420 -5.304 -11.887 1.00 71.75 95 PHE A O 1
ATOM 789 N N . ARG A 1 96 ? 1.273 -4.957 -12.418 1.00 82.62 96 ARG A N 1
ATOM 790 C CA . ARG A 1 96 ? 1.519 -3.686 -13.126 1.00 82.62 96 ARG A CA 1
ATOM 791 C C . ARG A 1 96 ? 1.323 -2.437 -12.269 1.00 82.62 96 ARG A C 1
ATOM 793 O O . ARG A 1 96 ? 1.621 -1.344 -12.733 1.00 82.62 96 ARG A O 1
ATOM 800 N N . ASN A 1 97 ? 0.801 -2.579 -11.055 1.00 88.75 97 ASN A N 1
ATOM 801 C CA . ASN A 1 97 ? 0.621 -1.473 -10.122 1.00 88.75 97 ASN A CA 1
ATOM 802 C C . ASN A 1 97 ? 0.776 -1.952 -8.672 1.00 88.75 97 ASN A C 1
ATOM 804 O O . ASN A 1 97 ? 0.639 -3.144 -8.385 1.00 88.75 97 ASN A O 1
ATOM 808 N N . THR A 1 98 ? 1.029 -1.009 -7.764 1.00 92.50 98 THR A N 1
ATOM 809 C CA . THR A 1 98 ? 1.226 -1.266 -6.329 1.00 92.50 98 THR A CA 1
ATOM 810 C C . THR A 1 98 ? 0.079 -2.058 -5.705 1.00 92.50 98 THR A C 1
ATOM 812 O O . THR A 1 98 ? 0.324 -2.982 -4.938 1.00 92.50 98 THR A O 1
ATOM 815 N N . MET A 1 99 ? -1.171 -1.776 -6.087 1.00 93.38 99 MET A N 1
ATOM 816 C CA . MET A 1 99 ? -2.333 -2.489 -5.548 1.00 93.38 99 MET A CA 1
ATOM 817 C C . MET A 1 99 ? -2.329 -3.979 -5.919 1.00 93.38 99 MET A C 1
ATOM 819 O O . MET A 1 99 ? -2.631 -4.830 -5.088 1.00 93.38 99 MET A O 1
ATOM 823 N N . SER A 1 100 ? -1.913 -4.316 -7.142 1.00 92.62 100 SER A N 1
ATOM 824 C CA . SER A 1 100 ? -1.788 -5.709 -7.586 1.00 92.62 100 SER A CA 1
ATOM 825 C C . SER A 1 100 ? -0.724 -6.452 -6.772 1.00 92.62 100 SER A C 1
ATOM 827 O O . SER A 1 100 ? -0.957 -7.584 -6.356 1.00 92.62 100 SER A O 1
ATOM 829 N N . TYR A 1 101 ? 0.408 -5.801 -6.474 1.00 94.38 101 TYR A N 1
ATOM 830 C CA . TYR A 1 101 ? 1.431 -6.358 -5.582 1.00 94.38 101 TYR A CA 1
ATOM 831 C C . TYR A 1 101 ? 0.910 -6.563 -4.153 1.00 94.38 101 TYR A C 1
ATOM 833 O O . TYR A 1 101 ? 1.181 -7.598 -3.541 1.00 94.38 101 TYR A O 1
ATOM 841 N N . MET A 1 102 ? 0.145 -5.610 -3.619 1.00 95.81 102 MET A N 1
ATOM 842 C CA . MET A 1 102 ? -0.450 -5.718 -2.284 1.00 95.81 102 MET A CA 1
ATOM 843 C C . MET A 1 102 ? -1.422 -6.903 -2.196 1.00 95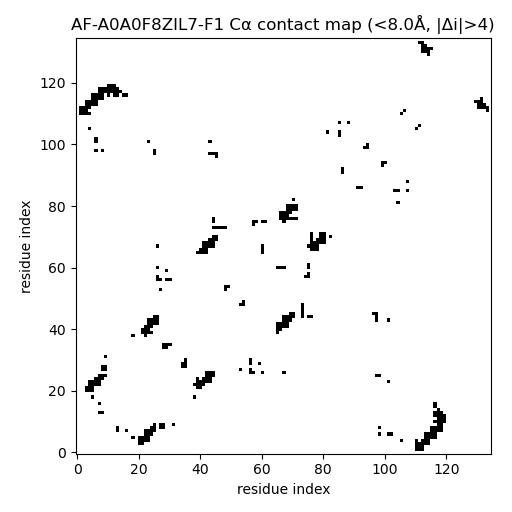.81 102 MET A C 1
ATOM 845 O O . MET A 1 102 ? -1.301 -7.722 -1.286 1.00 95.81 102 MET A O 1
ATOM 849 N N . ILE A 1 103 ? -2.325 -7.048 -3.175 1.00 94.69 103 ILE A N 1
ATOM 850 C CA . ILE A 1 103 ? -3.267 -8.177 -3.254 1.00 94.69 103 ILE A CA 1
ATOM 851 C C . ILE A 1 103 ? -2.508 -9.505 -3.311 1.00 94.69 103 ILE A C 1
ATOM 853 O O . ILE A 1 103 ? -2.814 -10.432 -2.564 1.00 94.69 103 ILE A O 1
ATOM 857 N N . ALA A 1 104 ? -1.489 -9.599 -4.162 1.00 94.25 104 ALA A N 1
ATOM 858 C CA . ALA A 1 104 ? -0.729 -10.829 -4.330 1.00 94.25 104 ALA A CA 1
ATOM 859 C C . ALA A 1 104 ? 0.014 -11.240 -3.059 1.00 94.25 104 ALA A C 1
ATOM 861 O O . ALA A 1 104 ? -0.019 -12.409 -2.675 1.00 94.25 104 ALA A O 1
ATOM 862 N N . LEU A 1 105 ? 0.623 -10.278 -2.361 1.00 95.56 105 LEU A N 1
ATOM 863 C CA . LEU A 1 105 ? 1.290 -10.555 -1.095 1.00 95.56 105 LEU A CA 1
ATOM 864 C C . LEU A 1 105 ? 0.291 -10.979 -0.018 1.00 95.56 105 LEU A C 1
ATOM 866 O O . LEU A 1 105 ? 0.574 -11.908 0.735 1.00 95.56 105 LEU A O 1
ATOM 870 N N . ALA A 1 106 ? -0.885 -10.352 0.033 1.00 95.50 106 ALA A N 1
ATOM 871 C CA . ALA A 1 106 ? -1.930 -10.719 0.980 1.00 95.50 106 ALA A CA 1
ATOM 872 C C . ALA A 1 106 ? -2.402 -12.164 0.749 1.00 95.50 106 ALA A C 1
ATOM 874 O O . ALA A 1 106 ? -2.469 -12.966 1.683 1.00 95.50 106 ALA A O 1
ATOM 875 N N . LEU A 1 107 ? -2.644 -12.541 -0.508 1.00 93.31 107 LEU A N 1
ATOM 876 C CA . LEU A 1 107 ? -3.018 -13.910 -0.865 1.00 93.31 107 LEU A CA 1
ATOM 877 C C . LEU A 1 107 ? -1.886 -14.909 -0.575 1.00 93.31 107 LEU A C 1
ATOM 879 O O . LEU A 1 107 ? -2.150 -15.989 -0.045 1.00 93.31 107 LEU A O 1
ATOM 883 N N . TYR A 1 108 ? -0.630 -14.546 -0.860 1.00 93.88 108 TYR A N 1
ATOM 884 C CA . TYR A 1 108 ? 0.550 -15.353 -0.527 1.00 93.88 108 TYR A CA 1
ATOM 885 C C . TYR A 1 108 ? 0.664 -15.590 0.988 1.00 93.88 108 TYR A C 1
ATOM 887 O O . TYR A 1 108 ? 0.969 -16.696 1.431 1.00 93.88 108 TYR A O 1
ATOM 895 N N . GLN A 1 109 ? 0.327 -14.577 1.791 1.00 94.56 109 GLN A N 1
ATOM 896 C CA . GLN A 1 109 ? 0.289 -14.636 3.256 1.00 94.56 109 GLN A CA 1
ATOM 897 C C . GLN A 1 109 ? -1.017 -15.226 3.820 1.00 94.56 109 GLN A C 1
ATOM 899 O O . GLN A 1 109 ? -1.219 -15.230 5.034 1.00 94.56 109 GLN A O 1
ATOM 904 N N . ASN A 1 110 ? -1.870 -15.797 2.964 1.00 93.31 110 ASN A N 1
ATOM 905 C CA . ASN A 1 110 ? -3.121 -16.474 3.314 1.00 93.31 110 ASN A CA 1
ATOM 906 C C . ASN A 1 110 ? -4.208 -15.583 3.947 1.00 93.31 110 ASN A C 1
ATOM 908 O O . ASN A 1 110 ? -5.104 -16.118 4.609 1.00 93.31 110 ASN A O 1
ATOM 912 N N . TYR A 1 111 ? -4.190 -14.266 3.717 1.00 94.19 111 TYR A N 1
ATOM 913 C CA . TYR A 1 111 ? -5.348 -13.417 4.022 1.00 94.19 111 TYR A CA 1
ATOM 914 C C . TYR A 1 111 ? -6.554 -13.868 3.190 1.00 94.19 111 TYR A C 1
ATOM 916 O O . TYR A 1 111 ? -6.410 -14.278 2.035 1.00 94.19 111 TYR A O 1
ATOM 924 N N . LYS A 1 112 ? -7.742 -13.852 3.804 1.00 88.88 112 LYS A N 1
ATOM 925 C CA . LYS A 1 112 ? -8.974 -14.388 3.195 1.00 88.88 112 LYS A CA 1
ATOM 926 C C . LYS A 1 112 ? -9.999 -13.318 2.865 1.00 88.88 112 LYS A C 1
ATOM 928 O O . LYS A 1 112 ? -10.722 -13.488 1.894 1.00 88.88 112 LYS A O 1
ATOM 933 N N . HIS A 1 113 ? -10.025 -12.233 3.635 1.00 91.00 113 HIS A N 1
ATOM 934 C CA . HIS A 1 113 ? -10.969 -11.137 3.447 1.00 91.00 113 HIS A CA 1
ATOM 935 C C . HIS A 1 113 ? -10.185 -9.855 3.220 1.00 91.00 113 HIS A C 1
ATOM 937 O O . HIS A 1 113 ? -9.459 -9.399 4.105 1.00 91.00 113 HIS A O 1
ATOM 943 N N . LEU A 1 114 ? -10.311 -9.300 2.015 1.00 93.69 114 LEU A N 1
ATOM 944 C CA . LEU A 1 114 ? -9.637 -8.070 1.619 1.00 93.69 114 LEU A CA 1
ATOM 945 C C . LEU A 1 114 ? -10.682 -6.973 1.419 1.00 93.69 114 LEU A C 1
ATOM 947 O O . LEU A 1 114 ? -11.636 -7.134 0.659 1.00 93.69 114 LEU A O 1
ATOM 951 N N . SER A 1 115 ? -10.492 -5.836 2.076 1.00 92.44 115 SER A N 1
ATOM 952 C CA . SER A 1 115 ? -11.282 -4.630 1.829 1.00 92.44 115 SER A CA 1
ATOM 953 C C . SER A 1 115 ? -10.416 -3.605 1.119 1.00 92.44 115 SER A C 1
ATOM 955 O O . SER A 1 115 ? -9.379 -3.214 1.640 1.00 92.44 115 SER A O 1
ATOM 957 N N . ILE A 1 116 ? -10.832 -3.163 -0.067 1.00 93.06 116 ILE A N 1
ATOM 958 C CA . ILE A 1 116 ? -10.060 -2.214 -0.874 1.00 93.06 116 ILE A CA 1
ATOM 959 C C . ILE A 1 116 ? -10.708 -0.832 -0.788 1.00 93.06 116 ILE A C 1
ATOM 961 O O . ILE A 1 116 ? -11.909 -0.687 -1.017 1.00 93.06 116 ILE A O 1
ATOM 965 N N . TRP A 1 117 ? -9.897 0.173 -0.472 1.00 93.31 117 TRP A N 1
ATOM 966 C CA . TRP A 1 117 ? -10.295 1.569 -0.309 1.00 93.31 117 TRP A CA 1
ATOM 967 C C . TRP A 1 117 ? -9.335 2.488 -1.061 1.00 93.31 117 TRP A C 1
ATOM 969 O O . TRP A 1 117 ? -8.170 2.1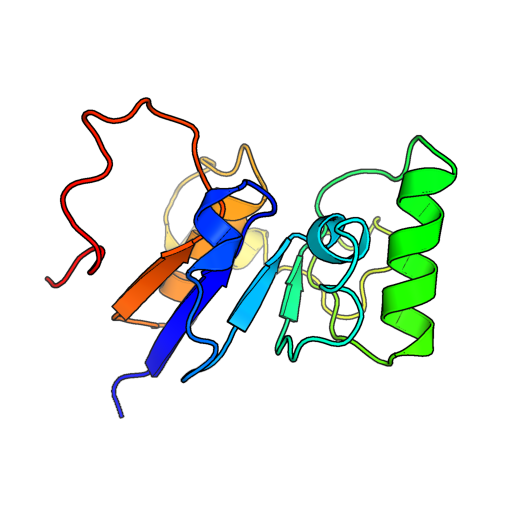49 -1.250 1.00 93.31 117 TRP A O 1
ATOM 979 N N . GLY A 1 118 ? -9.794 3.665 -1.490 1.00 92.25 118 GLY A N 1
ATOM 980 C CA . GLY A 1 118 ? -8.933 4.641 -2.161 1.00 92.25 118 GLY A CA 1
ATOM 981 C C . GLY A 1 118 ? -8.418 4.181 -3.529 1.00 92.25 118 GLY A C 1
ATOM 982 O O . GLY A 1 118 ? -7.322 4.577 -3.933 1.00 92.25 118 GLY A O 1
ATOM 983 N N . VAL A 1 119 ? -9.190 3.356 -4.246 1.00 90.19 119 VAL A N 1
ATOM 984 C CA . VAL A 1 119 ? -8.889 2.876 -5.606 1.00 90.19 119 VAL A CA 1
ATOM 985 C C . VAL A 1 119 ? -10.110 3.097 -6.501 1.00 90.19 119 VAL A C 1
ATOM 987 O O . VAL A 1 119 ? -10.974 2.235 -6.616 1.00 90.19 119 VAL A O 1
ATOM 990 N N . ASP A 1 120 ? -10.161 4.252 -7.165 1.00 85.69 120 ASP A N 1
ATOM 991 C CA . ASP A 1 120 ? -11.361 4.730 -7.877 1.00 85.69 120 ASP A CA 1
ATOM 992 C C . ASP A 1 120 ? -11.210 4.605 -9.408 1.00 85.69 120 ASP A C 1
ATOM 994 O O . ASP A 1 120 ? -11.529 5.518 -10.166 1.00 85.69 120 ASP A O 1
ATOM 998 N N . GLN A 1 121 ? -10.642 3.491 -9.890 1.00 72.81 121 GLN A N 1
ATOM 999 C CA . GLN A 1 121 ? -10.263 3.319 -11.307 1.00 72.81 121 GLN A CA 1
ATOM 1000 C C . GLN A 1 121 ? -11.426 2.977 -12.252 1.00 72.81 121 GLN A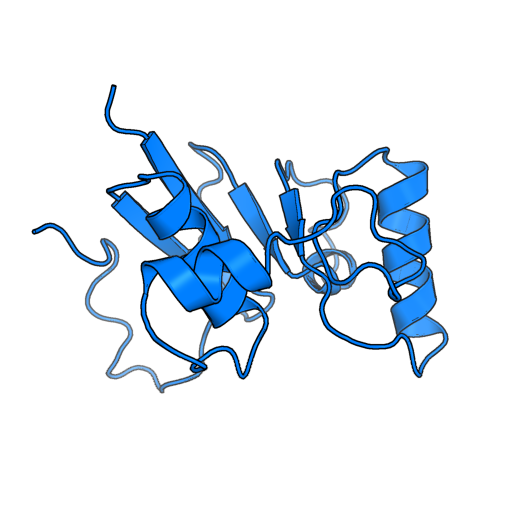 C 1
ATOM 1002 O O . GLN A 1 121 ? -11.223 2.867 -13.461 1.00 72.81 121 GLN A O 1
ATOM 1007 N N . ALA A 1 122 ? -12.643 2.840 -11.735 1.00 64.75 122 ALA A N 1
ATOM 1008 C CA . ALA A 1 122 ? -13.834 2.603 -12.529 1.00 64.75 122 ALA A CA 1
ATOM 1009 C C . ALA A 1 122 ? -14.970 3.461 -11.953 1.00 64.75 122 ALA A C 1
ATOM 1011 O O . ALA A 1 122 ? -15.095 3.555 -10.737 1.00 64.75 122 ALA A O 1
ATOM 1012 N N . GLY A 1 123 ? -15.726 4.150 -12.815 1.00 61.47 123 GLY A N 1
ATOM 1013 C CA . GLY A 1 123 ? -16.720 5.154 -12.414 1.00 61.47 123 GLY A CA 1
ATOM 1014 C C . GLY A 1 123 ? -17.825 4.639 -11.471 1.00 61.47 123 GLY A C 1
ATOM 1015 O O . GLY A 1 123 ? -17.845 3.458 -11.123 1.00 61.47 123 GLY A O 1
ATOM 1016 N N . PRO A 1 124 ? -18.796 5.496 -11.107 1.00 63.97 124 PRO A N 1
ATOM 1017 C CA . PRO A 1 124 ? -19.757 5.240 -10.026 1.00 63.97 124 PRO A CA 1
ATOM 1018 C C . PRO A 1 124 ? -20.519 3.910 -10.132 1.00 63.97 124 PRO A C 1
ATOM 1020 O O . PRO A 1 124 ? -20.921 3.329 -9.129 1.00 63.97 124 PRO A O 1
ATOM 1023 N N . GLN A 1 125 ? -20.685 3.379 -11.347 1.00 58.56 125 GLN A N 1
ATOM 1024 C CA . GLN A 1 125 ? -21.322 2.083 -11.592 1.00 58.56 125 GLN A CA 1
ATOM 1025 C C . GLN A 1 125 ? -20.614 0.866 -10.954 1.00 58.56 125 GLN A C 1
ATOM 1027 O O . GLN A 1 125 ? -21.194 -0.216 -10.943 1.00 58.56 125 GLN A O 1
ATOM 1032 N N . TYR A 1 126 ? -19.394 1.017 -10.427 1.00 57.84 126 TYR A N 1
ATOM 1033 C CA . TYR A 1 126 ? -18.652 -0.039 -9.723 1.00 57.84 126 TYR A CA 1
ATOM 1034 C C . TYR A 1 126 ? -18.551 0.199 -8.205 1.00 57.84 126 TYR A C 1
ATOM 1036 O O . TYR A 1 126 ? -17.844 -0.525 -7.507 1.00 57.84 126 TYR A O 1
ATOM 1044 N N . GLU A 1 127 ? -19.278 1.188 -7.669 1.00 57.47 127 GLU A N 1
ATOM 1045 C CA . GLU A 1 127 ? -19.330 1.477 -6.227 1.00 57.47 127 GLU A CA 1
ATOM 1046 C C . GLU A 1 127 ? -20.202 0.473 -5.439 1.00 57.47 127 GLU A C 1
ATOM 1048 O O . GLU A 1 127 ? -20.161 0.435 -4.206 1.00 57.47 127 GLU A O 1
ATOM 1053 N N . SER A 1 128 ? -20.966 -0.389 -6.123 1.00 49.69 128 SER A N 1
ATOM 1054 C CA . SER A 1 128 ? -21.725 -1.476 -5.497 1.00 49.69 128 SER A CA 1
ATOM 1055 C C . SER A 1 128 ? -20.810 -2.651 -5.124 1.00 49.69 128 SER A C 1
ATOM 1057 O O . SER A 1 128 ? -20.301 -3.329 -6.013 1.00 49.69 128 SER A O 1
ATOM 1059 N N . GLY A 1 129 ? -20.644 -2.939 -3.824 1.00 47.94 129 GLY A N 1
ATOM 1060 C CA . GLY A 1 129 ? -19.979 -4.171 -3.364 1.00 47.94 129 GLY A CA 1
ATOM 1061 C C . GLY A 1 129 ? -18.860 -4.016 -2.332 1.00 47.94 129 GLY A C 1
ATOM 1062 O O . GLY A 1 129 ? -17.878 -4.749 -2.401 1.00 47.94 129 GLY A O 1
ATOM 1063 N N . ARG A 1 130 ? -18.976 -3.117 -1.342 1.00 54.66 130 ARG A N 1
ATOM 1064 C CA . ARG A 1 130 ? -18.042 -3.098 -0.195 1.00 54.66 130 ARG A CA 1
ATOM 1065 C C . ARG A 1 130 ? -18.198 -4.344 0.699 1.00 54.66 130 ARG A C 1
ATOM 1067 O O . ARG A 1 130 ? -18.854 -4.314 1.733 1.00 54.66 130 ARG A O 1
ATOM 1074 N N . ARG A 1 131 ? -17.590 -5.435 0.229 1.00 49.91 131 ARG A N 1
ATOM 1075 C CA . ARG A 1 131 ? -16.960 -6.596 0.884 1.00 49.91 131 ARG A CA 1
ATOM 1076 C C . ARG A 1 131 ? -16.405 -7.425 -0.280 1.00 49.91 131 ARG A C 1
ATOM 1078 O O . ARG A 1 131 ? -17.140 -8.170 -0.923 1.00 49.91 131 ARG A O 1
ATOM 1085 N N . TYR A 1 132 ? -15.139 -7.199 -0.626 1.00 55.09 132 TYR A N 1
ATOM 1086 C CA . TYR A 1 132 ? -14.522 -7.792 -1.809 1.00 55.09 132 TYR A CA 1
ATOM 1087 C C . TYR A 1 132 ? -14.072 -9.235 -1.511 1.00 55.09 132 TYR A C 1
ATOM 1089 O O . TYR A 1 132 ? -13.123 -9.476 -0.776 1.00 55.09 132 TYR A O 1
ATOM 1097 N N . VAL A 1 133 ? -14.785 -10.169 -2.149 1.00 38.19 133 VAL A N 1
ATOM 1098 C CA . VAL A 1 133 ? -14.473 -11.590 -2.395 1.00 38.19 133 VAL A CA 1
ATOM 1099 C C . VAL A 1 133 ? -14.399 -12.510 -1.167 1.00 38.19 133 VAL A C 1
ATOM 1101 O O . VAL A 1 133 ? -13.344 -12.753 -0.593 1.00 38.19 133 VAL A O 1
ATOM 1104 N N . THR A 1 134 ? -15.534 -13.134 -0.854 1.00 32.03 134 THR A N 1
ATOM 1105 C CA . THR A 1 134 ? -15.611 -14.427 -0.155 1.00 32.03 134 THR A CA 1
ATOM 1106 C C . THR A 1 134 ? -15.687 -15.558 -1.185 1.00 32.03 134 THR A C 1
ATOM 1108 O O . THR A 1 134 ? -16.584 -15.523 -2.030 1.00 32.03 134 THR A O 1
ATOM 1111 N N . TYR A 1 135 ? -14.790 -16.546 -1.102 1.00 39.78 135 TYR A N 1
ATOM 1112 C CA . TYR A 1 135 ? -15.032 -17.899 -1.627 1.00 39.78 135 TYR A CA 1
ATOM 1113 C C . TYR A 1 135 ? -15.628 -18.766 -0.520 1.00 39.78 135 TYR A C 1
ATOM 1115 O O . TYR A 1 135 ? -15.135 -18.641 0.627 1.00 39.78 135 TYR A O 1
#

Mean predicted aligned error: 5.71 Å

Nearest PDB structures (foldseek):
  5mu5-assembly1_A  TM=6.163E-01  e=3.890E-03  Paramagnetospirillum magneticum AMB-1
  8os9-assembly1_A  TM=4.572E-01  e=6.436E-01  Homo sapiens
  8te8-assembly2_B  TM=3.371E-01  e=1.161E+00  Escherichia coli
  8rqd-assembly1_A  TM=3.359E-01  e=2.092E+00  Homo sapiens
  7m5h-assembly1_B  TM=2.757E-01  e=6.803E+00  Enterococcus faecalis V583

Secondary structure (DSSP, 8-state):
---EEEEE-SSGGGGG----SEEEEEGGGGGSTT-TTS--SEEE--S---SHHHHHHHHHHHHTT--EEE-TTSTT-SEE--HHHHHHHHT-----SHHHHHHHHHHHTT--EEEEES---S-GGG---SSB---

Radius of gyration: 14.68 Å; Cα contacts (8 Å, |Δi|>4): 213; chains: 1; bounding box: 38×36×27 Å

Solvent-accessible surface area (backbone atoms only — not comparable to full-atom values): 8068 Å² total; per-residue (Å²): 130,90,49,57,36,35,41,35,41,71,33,79,63,33,83,73,60,80,80,85,56,54,31,38,30,41,44,70,33,55,74,41,90,91,44,65,84,59,88,61,69,31,29,39,46,82,68,77,66,86,44,71,78,49,44,50,41,38,51,53,34,56,80,65,70,46,48,20,36,15,51,83,86,42,90,59,45,74,37,72,52,64,60,66,60,50,28,67,74,64,76,48,84,82,58,88,48,66,67,44,48,51,53,48,51,39,51,73,71,63,44,62,40,46,40,80,31,8,74,75,89,58,63,79,91,64,68,78,64,98,69,49,62,83,132

Foldseek 3Di:
DQAEEEEEEQAPQQVPPPLPHAYEYALCNCVDPPRLPDDHQEYEDADACPDPVSVVSLVSCVVVVHAYEYDPPHPSHPHDQPVVQLCVVVVDPPPPDRSSSVVSVCVVVVRQWYFYGRDCPDDPVPVPDRTPDDD

Sequence (135 aa):
MNRDLILLGAAPSREGCPFDTEVWATITILRCKGWEDKHYDKLFNFDDFRSERDRQVGVMAHERNLPVVGPKFCMDVTEIYPMREVIERFDSLFFRNTMSYMIALALYQNYKHLSIWGVDQAGPQYESGRRYVTY

Organism: NCBI:txid412755